Protein AF-A0A2P6WFF0-F1 (afdb_monomer)

Nearest PDB structures (foldseek):
  5bw9-assembly2_f  TM=4.569E-01  e=2.121E+00  Saccharomyces cerevisiae S288C
  7coq-assembly1_F  TM=4.835E-01  e=3.911E+00  Enterococcus hirae ATCC 9790
  7sch-assembly1_B  TM=3.810E-01  e=2.270E+00  Homo sapiens
  7uzf-assembly1_F  TM=4.870E-01  e=7.213E+00  Rattus norvegicus
  7sck-assembly1_B  TM=3.478E-01  e=3.189E+00  Homo sapiens

Mean predicted aligned error: 8.1 Å

Sequence (75 aa):
MTRLTIFVANVSFILPDNDEPGRKHAEQVARSVYPYAAGVKIITLPDLPEKGDVSDFLKTHTAQELLAEISKTPA

Foldseek 3Di:
DDPPDDDDLDEAEAEFFQEPVRVVVSVVVQVVCVVPHNHYYYFYDPPADRRGGPVSVVVVDPPVVVVVSVVVDDD

pLDDT: mean 75.54, std 15.81, range [25.66, 87.12]

Radius of gyration: 13.4 Å; Cα contacts (8 Å, |Δi|>4): 82; chains: 1; bounding box: 28×34×27 Å

Secondary structure (DSSP, 8-state):
-------SS-EEEE---SSHHHHHHHHHHHHHHTTTSSEEEE---TTPPTT--HHHHHHHS-HHHHHHHHHHS--

Structure (mmCIF, N/CA/C/O backbone):
data_AF-A0A2P6WFF0-F1
#
_entry.id   AF-A0A2P6WFF0-F1
#
loop_
_atom_site.group_PDB
_atom_site.id
_atom_site.type_symbol
_atom_site.label_atom_id
_atom_site.label_alt_id
_atom_site.label_comp_id
_atom_site.label_asym_id
_atom_site.label_entity_id
_atom_site.label_seq_id
_atom_site.pdbx_PDB_ins_code
_atom_site.Cartn_x
_atom_site.Cartn_y
_atom_site.Cartn_z
_atom_site.occupancy
_atom_site.B_iso_or_equiv
_atom_site.auth_seq_id
_atom_site.auth_comp_id
_atom_site.auth_asym_id
_atom_site.auth_atom_id
_atom_site.pdbx_PDB_model_num
ATOM 1 N N . MET A 1 1 ? 18.236 -22.307 8.033 1.00 36.84 1 MET A N 1
ATOM 2 C CA . MET A 1 1 ? 16.957 -21.675 8.422 1.00 36.84 1 MET A CA 1
ATOM 3 C C . MET A 1 1 ? 16.223 -21.326 7.140 1.00 36.84 1 MET A C 1
ATOM 5 O O . MET A 1 1 ? 16.641 -20.432 6.418 1.00 36.84 1 MET A O 1
ATOM 9 N N . THR A 1 2 ? 15.272 -22.169 6.764 1.00 31.55 2 THR A N 1
ATOM 10 C CA . THR A 1 2 ? 14.665 -22.263 5.431 1.00 31.55 2 THR A CA 1
ATOM 11 C C . THR A 1 2 ? 13.819 -21.026 5.128 1.00 31.55 2 THR A C 1
ATOM 13 O O . THR A 1 2 ? 12.700 -20.889 5.610 1.00 31.55 2 THR A O 1
ATOM 16 N N . ARG A 1 3 ? 14.372 -20.101 4.336 1.00 28.73 3 ARG A N 1
ATOM 17 C CA . ARG A 1 3 ? 13.649 -18.952 3.787 1.00 28.73 3 ARG A CA 1
ATOM 18 C C . ARG A 1 3 ? 12.827 -19.468 2.604 1.00 28.73 3 ARG A C 1
ATOM 20 O O . ARG A 1 3 ? 13.371 -19.740 1.539 1.00 28.73 3 ARG A O 1
ATOM 27 N N . LEU A 1 4 ? 11.544 -19.722 2.846 1.00 25.66 4 LEU A N 1
ATOM 28 C CA . LEU A 1 4 ? 10.592 -20.212 1.852 1.00 25.66 4 LEU A CA 1
ATOM 29 C C . LEU A 1 4 ? 10.304 -19.083 0.843 1.00 25.66 4 LEU A C 1
ATOM 31 O O . LEU A 1 4 ? 9.392 -18.287 1.037 1.00 25.66 4 LEU A O 1
ATOM 35 N N . THR A 1 5 ? 11.120 -18.960 -0.204 1.00 35.34 5 THR A N 1
ATOM 36 C CA . THR A 1 5 ? 10.892 -17.991 -1.286 1.00 35.34 5 THR A CA 1
ATOM 37 C C . THR A 1 5 ? 10.011 -18.647 -2.343 1.00 35.34 5 THR A C 1
ATOM 39 O O . THR A 1 5 ? 10.499 -19.339 -3.234 1.00 35.34 5 THR A O 1
ATOM 42 N N . ILE A 1 6 ? 8.697 -18.483 -2.214 1.00 36.38 6 ILE A N 1
ATOM 43 C CA . ILE A 1 6 ? 7.736 -18.915 -3.232 1.00 36.38 6 ILE A CA 1
ATOM 44 C C . ILE A 1 6 ? 7.938 -18.024 -4.471 1.00 36.38 6 ILE A C 1
ATOM 46 O O . ILE A 1 6 ? 7.738 -16.813 -4.399 1.00 36.38 6 ILE A O 1
ATOM 50 N N . PHE A 1 7 ? 8.351 -18.608 -5.599 1.00 41.84 7 PHE A N 1
ATOM 51 C CA . PHE A 1 7 ? 8.312 -17.975 -6.922 1.00 41.84 7 PHE A CA 1
ATOM 52 C C . PHE A 1 7 ? 7.203 -18.621 -7.755 1.00 41.84 7 PHE A C 1
ATOM 54 O O . PHE A 1 7 ? 7.379 -19.716 -8.282 1.00 41.84 7 PHE A O 1
ATOM 61 N N . VAL A 1 8 ? 6.063 -17.939 -7.874 1.00 38.94 8 VAL A N 1
ATOM 62 C CA . VAL A 1 8 ? 4.955 -18.287 -8.777 1.00 38.94 8 VAL A CA 1
ATOM 63 C C . VAL A 1 8 ? 4.559 -16.999 -9.482 1.00 38.94 8 VAL A C 1
ATOM 65 O O . VAL A 1 8 ? 3.808 -16.239 -8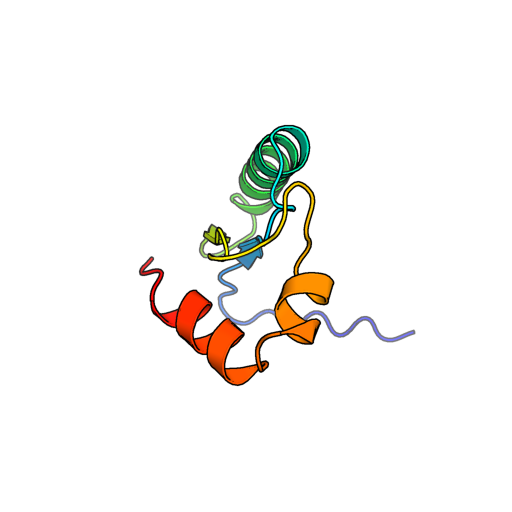.897 1.00 38.94 8 VAL A O 1
ATOM 68 N N . ALA A 1 9 ? 5.103 -16.707 -10.676 1.00 50.09 9 ALA A N 1
ATOM 69 C CA . ALA A 1 9 ? 4.761 -15.514 -11.481 1.00 50.09 9 ALA A CA 1
ATOM 70 C C . ALA A 1 9 ? 4.335 -14.299 -10.614 1.00 50.09 9 ALA A C 1
ATOM 72 O O . ALA A 1 9 ? 3.185 -13.865 -10.638 1.00 50.09 9 ALA A O 1
ATOM 73 N N . ASN A 1 10 ? 5.233 -13.862 -9.722 1.00 64.06 10 ASN A N 1
ATOM 74 C CA . ASN A 1 10 ? 4.841 -13.113 -8.528 1.00 64.06 10 ASN A CA 1
ATOM 75 C C . ASN A 1 10 ? 4.504 -11.659 -8.879 1.00 64.06 10 ASN A C 1
ATOM 77 O O . ASN A 1 10 ? 5.401 -10.859 -9.164 1.00 64.06 10 ASN A O 1
ATOM 81 N N . VAL A 1 11 ? 3.225 -11.302 -8.804 1.00 69.44 11 VAL A N 1
ATOM 82 C CA . VAL A 1 11 ? 2.804 -9.902 -8.702 1.00 69.44 11 VAL A CA 1
ATOM 83 C C . VAL A 1 11 ? 3.073 -9.445 -7.269 1.00 69.44 11 VAL A C 1
ATOM 85 O O . VAL A 1 11 ? 2.577 -10.048 -6.319 1.00 69.44 11 VAL A O 1
ATOM 88 N N . SER A 1 12 ? 3.893 -8.409 -7.105 1.00 74.75 12 SER A N 1
ATOM 89 C CA . SER A 1 12 ? 4.243 -7.847 -5.798 1.00 74.75 12 SER A CA 1
ATOM 90 C C . SER A 1 12 ? 3.295 -6.708 -5.441 1.00 74.75 12 SER A C 1
ATOM 92 O O . SER A 1 12 ? 3.155 -5.752 -6.204 1.00 74.75 12 SER A O 1
ATOM 94 N N . PHE A 1 13 ? 2.669 -6.802 -4.273 1.00 81.56 13 PHE A N 1
ATOM 95 C CA . PHE A 1 13 ? 1.790 -5.773 -3.727 1.00 81.56 13 PHE A CA 1
ATOM 96 C C . PHE A 1 13 ? 2.534 -5.004 -2.635 1.00 81.56 13 PHE A C 1
ATOM 98 O O . PHE A 1 13 ? 3.088 -5.605 -1.716 1.00 81.56 13 PHE A O 1
ATOM 105 N N . ILE A 1 14 ? 2.568 -3.682 -2.753 1.00 83.56 14 ILE A N 1
ATOM 106 C CA . ILE A 1 14 ? 3.241 -2.76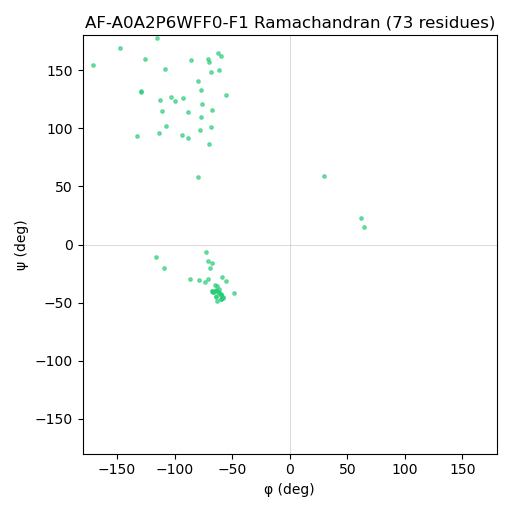4 -1.837 1.00 83.56 14 ILE A CA 1
ATOM 107 C C . ILE A 1 14 ? 2.162 -1.945 -1.141 1.00 83.56 14 ILE A C 1
ATOM 109 O O . ILE A 1 14 ? 1.353 -1.297 -1.802 1.00 83.56 14 ILE A O 1
ATOM 113 N N . LEU A 1 15 ? 2.161 -1.978 0.185 1.00 83.69 15 LEU A N 1
ATOM 114 C CA . LEU A 1 15 ? 1.214 -1.263 1.035 1.00 83.69 15 LEU A CA 1
ATOM 115 C C . LEU A 1 15 ? 2.011 -0.199 1.810 1.00 83.69 15 LEU A C 1
ATOM 117 O O . LEU A 1 15 ? 2.670 -0.561 2.784 1.00 83.69 15 LEU A O 1
ATOM 121 N N . PRO A 1 16 ? 2.068 1.062 1.337 1.00 84.06 16 PRO A N 1
ATOM 122 C CA . PRO A 1 16 ? 2.735 2.139 2.060 1.00 84.06 16 PRO A CA 1
ATOM 123 C C . PRO A 1 16 ? 1.971 2.529 3.322 1.00 84.06 16 PRO A C 1
ATOM 125 O O . PRO A 1 16 ? 0.749 2.395 3.383 1.00 84.06 16 PRO A O 1
ATOM 128 N N . ASP A 1 17 ? 2.692 3.131 4.263 1.00 82.25 17 ASP A N 1
ATOM 129 C CA . ASP A 1 17 ? 2.089 3.903 5.347 1.00 82.25 17 ASP A CA 1
ATOM 130 C C . ASP A 1 17 ? 1.289 5.091 4.782 1.00 82.25 17 ASP A C 1
ATOM 132 O O . ASP A 1 17 ? 1.611 5.639 3.717 1.00 82.25 17 ASP A O 1
ATOM 136 N N . ASN A 1 18 ? 0.238 5.511 5.493 1.00 83.12 18 ASN A N 1
ATOM 137 C CA . ASN A 1 18 ? -0.623 6.618 5.076 1.00 83.12 18 ASN A CA 1
ATOM 138 C C . ASN A 1 18 ? -0.003 7.996 5.375 1.00 83.12 18 ASN A C 1
ATOM 140 O O . ASN A 1 18 ? -0.560 8.824 6.101 1.00 83.12 18 ASN A O 1
ATOM 144 N N . ASP A 1 19 ? 1.181 8.247 4.827 1.00 81.00 19 ASP A N 1
ATOM 145 C CA . ASP A 1 19 ? 1.869 9.528 4.893 1.00 81.00 19 ASP A CA 1
ATOM 146 C C . ASP A 1 19 ? 2.713 9.798 3.632 1.00 81.00 19 ASP A C 1
ATOM 148 O O . ASP A 1 19 ? 2.867 8.969 2.731 1.00 81.00 19 ASP A O 1
ATOM 152 N N . GLU A 1 20 ? 3.207 11.030 3.493 1.00 82.62 20 GLU A N 1
ATOM 153 C CA . GLU A 1 20 ? 3.989 11.423 2.316 1.00 82.62 20 GLU A CA 1
ATOM 154 C C . GLU A 1 20 ? 5.351 10.698 2.214 1.00 82.62 20 GLU A C 1
ATOM 156 O O . GLU A 1 20 ? 5.710 10.275 1.108 1.00 82.62 20 GLU A O 1
ATOM 161 N N . PRO A 1 21 ? 6.108 10.503 3.315 1.00 85.50 21 PRO A N 1
ATOM 162 C CA . PRO A 1 21 ? 7.296 9.651 3.315 1.00 85.50 21 PRO A CA 1
ATOM 163 C C . PRO A 1 21 ? 7.017 8.201 2.895 1.00 85.50 21 PRO A C 1
ATOM 165 O O . PRO A 1 21 ? 7.745 7.679 2.047 1.00 85.50 21 PRO A O 1
ATOM 168 N N . GLY A 1 22 ? 5.960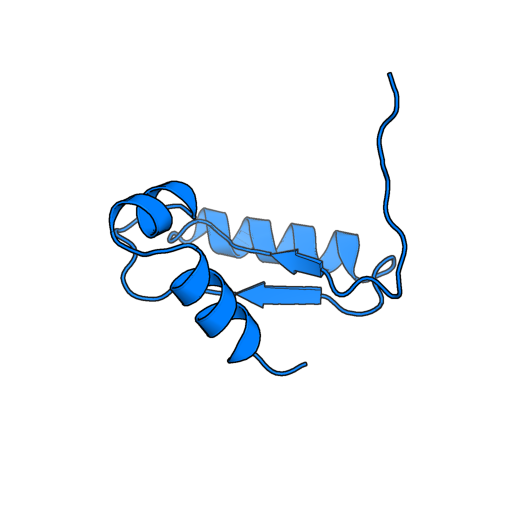 7.575 3.419 1.00 82.31 22 GLY A N 1
ATOM 169 C CA . GLY A 1 22 ? 5.561 6.205 3.102 1.00 82.31 22 GLY A CA 1
ATOM 170 C C . GLY A 1 22 ? 5.255 6.020 1.620 1.00 82.31 22 GLY A C 1
ATOM 171 O O . GLY A 1 22 ? 5.752 5.082 0.992 1.00 82.31 22 GLY A O 1
ATOM 172 N N . ARG A 1 23 ? 4.552 6.980 1.002 1.00 84.00 23 ARG A N 1
ATOM 173 C CA . ARG A 1 23 ? 4.310 6.988 -0.454 1.00 84.00 23 ARG A CA 1
ATOM 174 C C . ARG A 1 23 ? 5.605 7.033 -1.271 1.00 84.00 23 ARG A C 1
ATOM 176 O O . ARG A 1 23 ? 5.774 6.240 -2.196 1.00 84.00 23 ARG A O 1
ATOM 183 N N . LYS A 1 24 ? 6.549 7.912 -0.912 1.00 85.75 24 LYS A N 1
ATOM 184 C CA . LYS A 1 24 ? 7.854 8.013 -1.599 1.00 85.75 24 LYS A CA 1
ATOM 185 C C . LYS A 1 24 ? 8.679 6.738 -1.437 1.00 85.75 24 LYS A C 1
ATOM 187 O O . LYS A 1 24 ? 9.316 6.296 -2.393 1.00 85.75 24 LYS A O 1
ATOM 192 N N . HIS A 1 25 ? 8.649 6.133 -0.252 1.00 84.88 25 HIS A N 1
ATOM 193 C CA . HIS A 1 25 ? 9.327 4.869 0.002 1.00 84.88 25 HIS A CA 1
ATOM 194 C C . HIS A 1 25 ? 8.730 3.730 -0.836 1.00 84.88 25 HIS A C 1
ATOM 196 O O . HIS A 1 25 ? 9.472 3.002 -1.496 1.00 84.88 25 HIS A O 1
ATOM 202 N N . ALA A 1 26 ? 7.400 3.619 -0.900 1.00 84.75 26 ALA A N 1
ATOM 203 C CA . ALA A 1 26 ? 6.739 2.616 -1.731 1.00 84.75 26 ALA A CA 1
ATOM 204 C C . ALA A 1 26 ? 7.056 2.771 -3.220 1.00 84.75 26 ALA A C 1
ATOM 206 O O . ALA A 1 26 ? 7.287 1.766 -3.887 1.00 84.75 26 ALA A O 1
ATOM 207 N N . GLU A 1 27 ? 7.148 3.996 -3.744 1.00 86.81 27 GLU A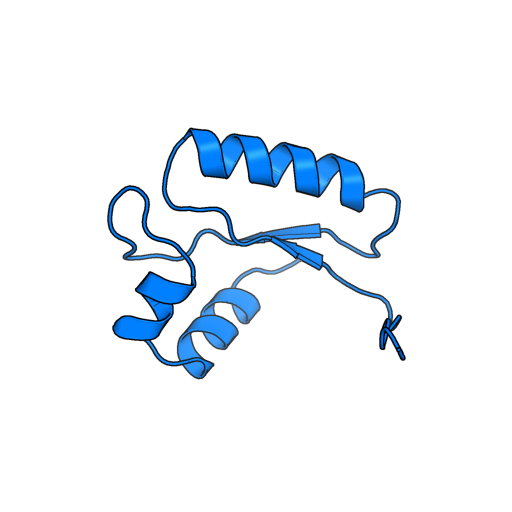 N 1
ATOM 208 C CA . GLU A 1 27 ? 7.609 4.213 -5.121 1.00 86.81 27 GLU A CA 1
ATOM 209 C C . GLU A 1 27 ? 9.044 3.725 -5.347 1.00 86.81 27 GLU A C 1
ATOM 211 O O . GLU A 1 27 ? 9.343 3.123 -6.380 1.00 86.81 27 GLU A O 1
ATOM 216 N N . GLN A 1 28 ? 9.948 3.979 -4.397 1.00 87.12 28 GLN A N 1
ATOM 217 C CA . GLN A 1 28 ? 11.330 3.507 -4.486 1.00 87.12 28 GLN A CA 1
ATOM 218 C C . GLN A 1 28 ? 11.390 1.980 -4.488 1.00 87.12 28 GLN A C 1
ATOM 220 O O . GLN A 1 28 ? 12.017 1.396 -5.372 1.00 87.12 28 GLN A O 1
ATOM 225 N N . VAL A 1 29 ? 10.683 1.337 -3.556 1.00 85.38 29 VAL A N 1
ATOM 226 C CA . VAL A 1 29 ? 10.574 -0.125 -3.490 1.00 85.38 29 VAL A CA 1
ATOM 227 C C . VAL A 1 29 ? 9.967 -0.667 -4.780 1.00 85.38 29 VAL A C 1
ATOM 229 O O . VAL A 1 29 ? 10.498 -1.619 -5.349 1.00 85.38 29 VAL A O 1
ATOM 232 N N . ALA A 1 30 ? 8.918 -0.028 -5.302 1.00 84.75 30 ALA A N 1
ATOM 233 C CA . ALA A 1 30 ? 8.274 -0.454 -6.533 1.00 84.75 30 ALA A CA 1
ATOM 234 C C . ALA A 1 30 ? 9.243 -0.441 -7.715 1.00 84.75 30 ALA A C 1
ATOM 236 O O . ALA A 1 30 ? 9.350 -1.435 -8.430 1.00 84.75 30 ALA A O 1
ATOM 237 N N . ARG A 1 31 ? 10.011 0.642 -7.876 1.00 86.56 31 ARG A N 1
ATOM 238 C CA . ARG A 1 31 ? 11.041 0.758 -8.920 1.00 86.56 31 ARG A CA 1
ATOM 239 C C . ARG A 1 31 ? 12.156 -0.272 -8.758 1.00 86.56 31 ARG A C 1
ATOM 241 O O . ARG A 1 31 ? 12.662 -0.765 -9.759 1.00 86.56 31 ARG A O 1
ATOM 248 N N . SER A 1 32 ? 12.537 -0.610 -7.527 1.00 84.81 32 SER A N 1
ATOM 249 C CA . SER A 1 32 ? 13.561 -1.627 -7.261 1.00 84.81 32 SER A CA 1
ATOM 250 C C . SER A 1 32 ? 13.073 -3.054 -7.504 1.00 84.81 32 SER A C 1
ATOM 252 O O . SER A 1 32 ? 13.871 -3.899 -7.898 1.00 84.81 32 SER A O 1
ATOM 254 N N . VAL A 1 33 ? 11.788 -3.330 -7.274 1.00 84.00 33 VAL A N 1
ATOM 255 C CA . VAL A 1 33 ? 11.187 -4.665 -7.430 1.00 84.00 33 VAL A CA 1
ATOM 256 C C . VAL A 1 33 ? 10.713 -4.913 -8.862 1.00 84.00 33 VAL A C 1
ATOM 258 O O . VAL A 1 33 ? 10.765 -6.049 -9.326 1.00 84.00 33 VAL A O 1
ATOM 261 N N . TYR A 1 34 ? 10.314 -3.864 -9.586 1.00 82.06 34 TYR A N 1
ATOM 262 C CA . TYR A 1 34 ? 9.806 -3.945 -10.959 1.00 82.06 34 TYR A CA 1
ATOM 263 C C . TYR A 1 34 ? 10.675 -4.782 -11.921 1.00 82.06 34 TYR A C 1
ATOM 265 O O . TYR A 1 34 ? 10.105 -5.586 -12.652 1.00 82.06 34 TYR A O 1
ATOM 273 N N . PRO A 1 35 ? 12.024 -4.709 -11.905 1.00 83.69 35 PRO A N 1
ATOM 274 C CA . PRO A 1 35 ? 12.869 -5.524 -12.784 1.00 83.69 35 PRO A CA 1
ATOM 275 C C . PRO A 1 35 ? 12.843 -7.031 -12.485 1.00 83.69 35 PRO A C 1
ATOM 277 O O . PRO A 1 35 ? 13.300 -7.820 -13.307 1.00 83.69 35 PRO A O 1
ATOM 280 N N . TYR A 1 36 ? 12.359 -7.431 -11.305 1.00 82.31 36 TYR A N 1
ATOM 281 C CA . TYR A 1 36 ? 12.415 -8.808 -10.804 1.00 82.31 36 TYR A CA 1
ATOM 282 C C . TYR A 1 36 ? 11.033 -9.448 -10.613 1.00 82.31 36 TYR A C 1
ATOM 284 O O . TYR A 1 36 ? 10.949 -10.652 -10.368 1.00 82.31 36 TYR A O 1
ATOM 292 N N . ALA A 1 37 ? 9.954 -8.665 -10.693 1.00 80.19 37 ALA A N 1
ATOM 293 C CA . ALA A 1 37 ? 8.583 -9.123 -10.494 1.00 80.19 37 ALA A CA 1
ATOM 294 C C . ALA A 1 37 ? 7.810 -9.165 -11.818 1.00 80.19 37 ALA A C 1
ATOM 296 O O . ALA A 1 37 ? 8.053 -8.370 -12.720 1.00 80.19 37 ALA A O 1
ATOM 297 N N . ALA A 1 38 ? 6.828 -10.066 -11.916 1.00 79.88 38 ALA A N 1
ATOM 298 C CA . ALA A 1 38 ? 5.935 -10.128 -13.078 1.00 79.88 38 ALA A CA 1
ATOM 299 C C . ALA A 1 38 ? 4.992 -8.909 -13.153 1.00 79.88 38 ALA A C 1
ATOM 301 O O . ALA A 1 38 ? 4.455 -8.593 -14.209 1.00 79.88 38 ALA A O 1
ATOM 302 N N . GLY A 1 39 ? 4.802 -8.224 -12.024 1.00 80.56 39 GLY A N 1
ATOM 303 C CA . GLY A 1 39 ? 4.081 -6.966 -11.906 1.00 80.56 39 GLY A CA 1
ATOM 304 C C . GLY A 1 39 ? 4.275 -6.382 -10.512 1.00 80.56 39 GLY A C 1
ATOM 305 O O . GLY A 1 39 ? 4.539 -7.114 -9.555 1.00 80.56 39 GLY A O 1
ATOM 306 N N . VAL A 1 40 ? 4.152 -5.065 -10.390 1.00 82.62 40 VAL A N 1
ATOM 307 C CA . VAL A 1 40 ? 4.239 -4.360 -9.110 1.00 82.62 40 VAL A CA 1
ATOM 308 C C . VAL A 1 40 ? 3.030 -3.458 -8.968 1.00 82.62 40 VAL A C 1
ATOM 310 O O . VAL A 1 40 ? 2.711 -2.707 -9.885 1.00 82.62 40 VAL A O 1
ATOM 313 N N . LYS A 1 41 ? 2.371 -3.525 -7.814 1.00 82.25 41 LYS A N 1
ATOM 314 C CA . LYS A 1 41 ? 1.189 -2.726 -7.500 1.00 82.25 41 LYS A CA 1
ATOM 315 C C . LYS A 1 41 ? 1.373 -2.036 -6.168 1.00 82.25 41 LYS A C 1
ATOM 317 O O . LYS A 1 41 ? 1.739 -2.683 -5.193 1.00 82.25 41 LYS A O 1
ATOM 322 N N . ILE A 1 42 ? 1.086 -0.745 -6.128 1.00 83.69 42 ILE A N 1
ATOM 323 C CA . ILE A 1 42 ? 1.017 0.017 -4.885 1.00 83.69 42 ILE A CA 1
ATOM 324 C C . ILE A 1 42 ? -0.461 0.132 -4.523 1.00 83.69 42 ILE A C 1
ATOM 326 O O . ILE A 1 42 ? -1.251 0.601 -5.339 1.00 83.69 42 ILE A O 1
ATOM 330 N N . ILE A 1 43 ? -0.832 -0.325 -3.332 1.00 82.25 43 ILE A N 1
ATOM 331 C CA . ILE A 1 43 ? -2.211 -0.309 -2.845 1.00 82.25 43 ILE A CA 1
ATOM 332 C C . ILE A 1 43 ? -2.300 0.694 -1.710 1.00 82.25 43 ILE A C 1
ATOM 334 O O . ILE A 1 43 ? -1.709 0.506 -0.651 1.00 82.25 43 ILE A O 1
ATOM 338 N N . THR A 1 44 ? -3.068 1.752 -1.934 1.00 81.12 44 THR A N 1
A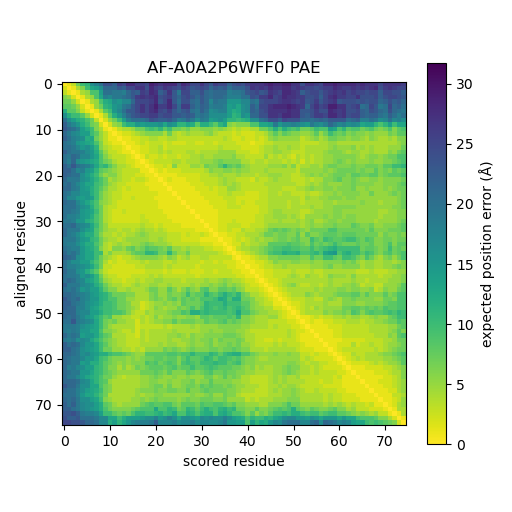TOM 339 C CA . THR A 1 44 ? -3.453 2.696 -0.889 1.00 81.12 44 THR A CA 1
ATOM 340 C C . THR A 1 44 ? -4.724 2.195 -0.227 1.00 81.12 44 THR A C 1
ATOM 342 O O . THR A 1 44 ? -5.770 2.122 -0.871 1.00 81.12 44 THR A O 1
ATOM 345 N N . LEU A 1 45 ? -4.626 1.837 1.046 1.00 81.12 45 LEU A N 1
ATOM 346 C CA . LEU A 1 45 ? -5.772 1.389 1.822 1.00 81.12 45 LEU A CA 1
ATOM 347 C C . LEU A 1 45 ? -6.637 2.600 2.231 1.00 81.12 45 LEU A C 1
ATOM 349 O O . LEU A 1 45 ? -6.086 3.611 2.681 1.00 81.12 45 LEU A O 1
ATOM 353 N N . PRO A 1 46 ? -7.968 2.531 2.056 1.00 77.94 46 PRO A N 1
ATOM 354 C CA . PRO A 1 46 ? -8.873 3.582 2.503 1.00 77.94 46 PRO A CA 1
ATOM 355 C C . PRO A 1 46 ? -8.972 3.609 4.036 1.00 77.94 46 PRO A C 1
ATOM 357 O O . PRO A 1 46 ? -8.654 2.632 4.712 1.00 77.94 46 PRO A O 1
ATOM 360 N N . ASP A 1 47 ? -9.416 4.744 4.577 1.00 77.25 47 ASP A N 1
ATOM 361 C CA . ASP A 1 47 ? -9.794 4.899 5.991 1.00 77.25 47 ASP A CA 1
ATOM 362 C C . ASP A 1 47 ? -8.680 4.658 7.027 1.00 77.25 47 ASP 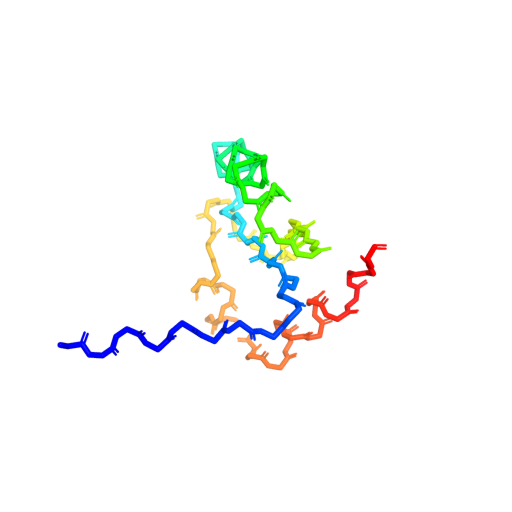A C 1
ATOM 364 O O . ASP A 1 47 ? -8.948 4.410 8.206 1.00 77.25 47 ASP A O 1
ATOM 368 N N . LEU A 1 48 ? -7.414 4.793 6.624 1.00 78.44 48 LEU A N 1
ATOM 369 C CA . LEU A 1 48 ? -6.300 4.831 7.568 1.00 78.44 48 LEU A CA 1
ATOM 370 C C . LEU A 1 48 ? -6.136 6.209 8.214 1.00 78.44 48 LEU A C 1
ATOM 372 O O . LEU A 1 48 ? -6.220 7.227 7.521 1.00 78.44 48 LEU A O 1
ATOM 376 N N . PRO A 1 49 ? -5.816 6.268 9.519 1.00 78.44 49 PRO A N 1
ATOM 377 C CA . PRO A 1 49 ? -5.384 7.510 10.150 1.00 78.44 49 PRO A CA 1
ATOM 378 C C . PRO A 1 49 ? -4.107 8.046 9.481 1.00 78.44 49 PRO A C 1
ATOM 380 O O . PRO A 1 49 ? -3.396 7.309 8.791 1.00 78.44 49 PRO A O 1
ATOM 383 N N . GLU A 1 50 ? -3.792 9.330 9.677 1.00 80.19 50 GLU A N 1
ATOM 384 C CA . GLU A 1 50 ? -2.496 9.870 9.245 1.00 80.19 50 GLU A CA 1
ATOM 385 C C . GLU A 1 50 ? -1.360 9.050 9.870 1.00 80.19 50 GLU A C 1
ATOM 387 O O . GLU A 1 50 ? -1.334 8.860 11.088 1.00 80.19 50 GLU A O 1
ATOM 392 N N . LYS A 1 51 ? -0.420 8.585 9.034 1.00 79.12 51 LYS A N 1
ATOM 393 C CA . LYS A 1 51 ? 0.674 7.665 9.408 1.00 79.12 51 LYS A CA 1
ATOM 394 C C . LYS A 1 51 ? 0.230 6.271 9.864 1.00 79.12 51 LYS A C 1
ATOM 396 O O . LYS A 1 51 ? 1.028 5.559 10.466 1.00 79.12 51 LYS A O 1
ATOM 401 N N . GLY A 1 52 ? -1.017 5.887 9.604 1.00 80.88 52 GLY A N 1
ATOM 402 C CA . GLY A 1 52 ? -1.472 4.526 9.852 1.00 80.88 52 GLY A CA 1
ATOM 403 C C . GLY A 1 52 ? -0.813 3.529 8.900 1.00 80.88 52 GLY A C 1
ATOM 404 O O . GLY A 1 52 ? -0.545 3.863 7.741 1.00 80.88 52 GLY A O 1
ATOM 405 N N . ASP A 1 53 ? -0.605 2.305 9.380 1.00 80.00 53 ASP A N 1
ATOM 406 C CA . ASP A 1 53 ? -0.033 1.188 8.619 1.00 80.00 53 ASP A CA 1
ATOM 407 C C . ASP A 1 53 ? -1.030 0.020 8.430 1.00 80.00 53 ASP A C 1
ATOM 409 O O . ASP A 1 53 ? -2.151 0.019 8.940 1.00 80.00 53 ASP A O 1
ATOM 413 N N . VAL A 1 54 ? -0.632 -1.037 7.713 1.00 82.38 54 VAL A N 1
ATOM 414 C CA . VAL A 1 54 ? -1.474 -2.242 7.522 1.00 82.38 54 VAL A CA 1
ATOM 415 C C . VAL A 1 54 ? -1.918 -2.866 8.853 1.00 82.38 54 VAL A C 1
ATOM 417 O O . VAL A 1 54 ? -3.007 -3.435 8.938 1.00 82.38 54 VAL A O 1
ATOM 420 N N . SER A 1 55 ? -1.101 -2.762 9.900 1.00 81.62 55 SER A N 1
ATOM 421 C CA . SER A 1 55 ? -1.448 -3.262 11.230 1.00 81.62 55 SER A CA 1
ATOM 422 C C . SER A 1 55 ? -2.598 -2.456 11.829 1.00 81.62 55 SER A C 1
ATOM 424 O O . SER A 1 55 ? -3.492 -3.044 12.432 1.00 81.62 55 SER A O 1
ATOM 426 N N . ASP A 1 56 ? -2.606 -1.134 11.646 1.00 84.00 56 ASP A N 1
ATOM 427 C CA . ASP A 1 56 ? -3.707 -0.259 12.055 1.00 84.00 56 ASP 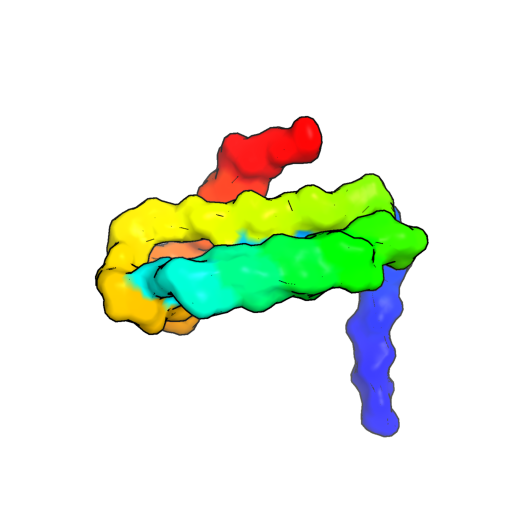A CA 1
ATOM 428 C C . ASP A 1 56 ? -4.988 -0.547 11.275 1.00 84.00 56 ASP A C 1
ATOM 430 O O . ASP A 1 56 ? -6.063 -0.607 11.872 1.00 84.00 56 ASP A O 1
ATOM 434 N N . PHE A 1 57 ? -4.875 -0.818 9.973 1.00 83.62 57 PHE A N 1
ATOM 435 C CA . PHE A 1 57 ? -6.015 -1.253 9.166 1.00 83.62 57 PHE A CA 1
ATOM 436 C C . PHE A 1 57 ? -6.617 -2.560 9.704 1.00 83.62 57 PHE A C 1
ATOM 438 O O . PHE A 1 57 ? -7.829 -2.661 9.866 1.00 83.62 57 PHE A O 1
ATOM 445 N N . LEU A 1 58 ? -5.782 -3.537 10.074 1.00 84.69 58 LEU A N 1
ATOM 446 C CA . LEU A 1 58 ? -6.221 -4.824 10.632 1.00 84.69 58 LEU A CA 1
ATOM 447 C C . LEU A 1 58 ? -6.750 -4.747 12.078 1.00 84.69 58 LEU A C 1
ATOM 449 O O . LEU A 1 58 ? -7.252 -5.745 12.597 1.00 84.69 58 LEU A O 1
ATOM 453 N N . LYS A 1 59 ? -6.658 -3.588 12.749 1.00 86.25 59 LYS A N 1
ATOM 454 C CA . LYS A 1 59 ? -7.338 -3.357 14.039 1.00 86.25 59 LYS A CA 1
ATOM 455 C C . LYS A 1 59 ? -8.820 -3.049 13.856 1.00 86.25 59 LYS A C 1
ATOM 457 O O . LYS A 1 59 ? -9.607 -3.337 14.754 1.00 86.25 59 LYS A O 1
ATOM 462 N N . THR A 1 60 ? -9.186 -2.431 12.736 1.00 82.81 60 THR A N 1
ATOM 463 C CA . THR A 1 60 ? -10.558 -1.990 12.441 1.00 82.81 60 THR A CA 1
ATOM 464 C C . THR A 1 60 ? -11.227 -2.820 11.350 1.00 82.81 60 THR A C 1
ATOM 466 O O . THR A 1 60 ? -12.453 -2.875 11.316 1.00 82.81 60 THR A O 1
ATOM 469 N N . HIS A 1 61 ? -10.440 -3.511 10.524 1.00 84.69 61 HIS A N 1
ATOM 470 C CA . HIS A 1 61 ? -10.895 -4.330 9.407 1.00 84.69 61 HIS A CA 1
ATOM 471 C C . HIS A 1 61 ? -10.358 -5.759 9.493 1.00 84.69 61 HIS A C 1
ATOM 473 O O . HIS A 1 61 ? -9.354 -6.065 10.138 1.00 84.69 61 HIS A O 1
ATOM 479 N N . THR A 1 62 ? -11.029 -6.659 8.792 1.00 86.44 62 THR A N 1
ATOM 480 C CA . THR A 1 62 ? -10.652 -8.063 8.676 1.00 86.44 62 THR A CA 1
ATOM 481 C C . THR A 1 62 ? -9.642 -8.292 7.553 1.00 86.44 62 THR A C 1
ATOM 483 O O . THR A 1 62 ? -9.559 -7.554 6.570 1.00 86.44 62 THR A O 1
ATOM 486 N N . ALA A 1 63 ? -8.912 -9.407 7.636 1.00 79.56 63 ALA A N 1
ATOM 487 C CA . ALA A 1 63 ? -8.040 -9.845 6.547 1.00 79.56 63 ALA A CA 1
ATOM 488 C C . ALA A 1 63 ? -8.807 -10.077 5.227 1.00 79.56 63 ALA A C 1
ATOM 490 O O . ALA A 1 63 ? -8.234 -9.923 4.151 1.00 79.56 63 ALA A O 1
ATOM 491 N N . GLN A 1 64 ? -10.100 -10.419 5.288 1.00 83.94 64 GLN A N 1
ATOM 492 C CA . GLN A 1 64 ? -10.943 -10.538 4.096 1.00 83.94 64 GLN A CA 1
ATOM 493 C C . GLN A 1 64 ? -11.181 -9.190 3.416 1.00 83.94 64 GLN A C 1
ATOM 495 O O . GLN A 1 64 ? -11.140 -9.128 2.191 1.00 83.94 64 GLN A O 1
ATOM 500 N N . GLU A 1 65 ? -11.390 -8.123 4.184 1.00 83.69 65 GLU A N 1
ATOM 501 C CA . GLU A 1 65 ? -11.535 -6.769 3.642 1.00 83.69 65 GLU A CA 1
ATOM 502 C C . GLU A 1 65 ? -10.227 -6.286 3.015 1.00 83.69 65 GLU A C 1
ATOM 504 O O . GLU A 1 65 ? -10.241 -5.771 1.900 1.00 83.69 65 GLU A O 1
ATOM 509 N N . LEU A 1 66 ? -9.084 -6.571 3.649 1.00 81.25 66 LEU A N 1
ATOM 510 C CA . LEU A 1 66 ? -7.770 -6.301 3.059 1.00 81.25 66 LEU A CA 1
ATOM 511 C C . LEU A 1 66 ? -7.596 -7.016 1.707 1.00 81.25 66 LEU A C 1
ATOM 513 O O . LEU A 1 66 ? -7.170 -6.411 0.724 1.00 81.25 66 LEU A O 1
ATOM 517 N N . LEU A 1 67 ? -7.955 -8.301 1.634 1.00 82.19 67 LEU A N 1
ATOM 518 C CA . LEU A 1 67 ? -7.908 -9.068 0.386 1.00 82.19 67 LEU A CA 1
ATOM 519 C C . LEU A 1 67 ? -8.894 -8.535 -0.659 1.00 82.19 67 LEU A C 1
ATOM 521 O O . LEU A 1 67 ? -8.578 -8.542 -1.850 1.00 82.19 67 LEU A O 1
ATOM 525 N N . ALA A 1 68 ? -10.063 -8.052 -0.235 1.00 84.31 68 ALA A N 1
ATOM 526 C CA . ALA A 1 68 ? -11.028 -7.426 -1.125 1.00 84.31 68 ALA A CA 1
ATOM 527 C C . ALA A 1 68 ? -10.452 -6.141 -1.741 1.00 84.31 68 ALA A C 1
ATOM 529 O O . ALA A 1 68 ? -10.529 -5.981 -2.958 1.00 84.31 68 ALA A O 1
ATOM 530 N N . GLU A 1 69 ? -9.798 -5.282 -0.955 1.00 81.75 69 GLU A N 1
ATOM 531 C CA . GLU A 1 69 ? -9.123 -4.079 -1.467 1.00 81.75 69 GLU A CA 1
ATOM 532 C C . GLU A 1 69 ? -7.975 -4.416 -2.430 1.00 81.75 69 GLU A C 1
ATOM 534 O O . GLU A 1 69 ? -7.851 -3.818 -3.504 1.00 81.75 69 GLU A O 1
ATOM 539 N N . ILE A 1 70 ? -7.195 -5.457 -2.125 1.00 80.31 70 ILE A N 1
ATOM 540 C CA . ILE A 1 70 ? -6.163 -5.965 -3.040 1.00 80.31 70 ILE A CA 1
ATOM 541 C C . ILE A 1 70 ? -6.784 -6.449 -4.360 1.00 80.31 70 ILE A C 1
ATOM 543 O O . ILE A 1 70 ? -6.251 -6.171 -5.436 1.00 80.31 70 ILE A O 1
ATOM 547 N N . SER A 1 71 ? -7.931 -7.133 -4.300 1.00 78.88 71 SER A N 1
ATOM 548 C CA . SER A 1 71 ? -8.625 -7.663 -5.481 1.00 78.88 71 SER A CA 1
ATOM 549 C C . SER A 1 71 ? -9.266 -6.580 -6.358 1.00 78.88 71 SER A C 1
ATOM 551 O O . SER A 1 71 ? -9.346 -6.748 -7.575 1.00 78.88 71 SER A O 1
ATOM 553 N N . LYS A 1 72 ? -9.677 -5.453 -5.759 1.00 78.44 72 LYS A N 1
ATOM 554 C CA . LYS A 1 72 ? -10.253 -4.296 -6.462 1.00 78.44 72 LYS A CA 1
ATOM 555 C C . LYS A 1 72 ? -9.231 -3.520 -7.283 1.00 78.44 72 LYS A C 1
ATOM 557 O O . LYS A 1 72 ? -9.636 -2.710 -8.110 1.00 78.44 72 LYS A O 1
ATOM 5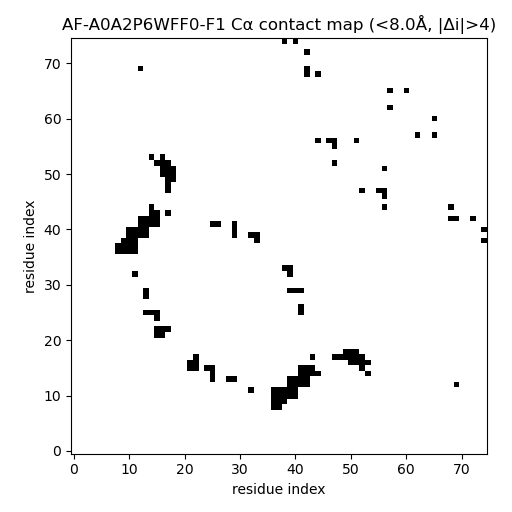62 N N . THR A 1 73 ? -7.936 -3.749 -7.071 1.00 68.75 73 THR A N 1
ATOM 563 C CA . THR A 1 73 ? -6.863 -3.063 -7.797 1.00 68.75 73 THR A CA 1
ATOM 564 C C . THR A 1 73 ? -6.440 -3.906 -9.015 1.00 68.75 73 THR A C 1
ATOM 566 O O . THR A 1 73 ? -5.604 -4.814 -8.872 1.00 68.75 73 THR A O 1
ATOM 569 N N . PRO A 1 74 ? -6.999 -3.670 -10.228 1.00 56.59 74 PRO A N 1
ATOM 570 C CA . PRO A 1 74 ? -6.606 -4.395 -11.437 1.00 56.59 74 PRO A CA 1
ATOM 571 C C . PRO A 1 74 ? -5.132 -4.153 -11.793 1.00 56.59 74 PRO A C 1
ATOM 573 O O . PRO A 1 74 ? -4.452 -3.337 -11.173 1.00 56.59 74 PRO A O 1
ATOM 576 N N . ALA A 1 75 ? -4.593 -5.003 -12.673 1.00 53.31 75 ALA A N 1
ATOM 577 C CA . ALA A 1 75 ? -3.192 -4.947 -13.099 1.00 53.31 75 ALA A CA 1
ATOM 578 C C . ALA A 1 75 ? -2.922 -3.827 -14.096 1.00 53.31 75 ALA A C 1
ATOM 580 O O . ALA A 1 75 ? -3.842 -3.535 -14.889 1.00 53.31 75 ALA A O 1
#

Solvent-accessible surface area (backbone atoms only — not comparable to full-atom values): 4690 Å² total; per-residue (Å²): 133,88,77,84,76,84,83,66,86,44,65,44,79,40,72,45,37,46,40,72,68,31,47,55,48,42,52,52,52,42,64,69,42,44,86,79,34,76,37,66,43,80,49,82,74,79,94,56,54,85,66,26,39,74,68,57,46,55,73,81,42,52,73,66,55,55,51,49,57,57,65,70,56,76,134

=== Feature glossary ===
Legend for the data blocks above and below:

— What the protein is —

Sequence gives the chain of amino acids in standard one-letter code (A=alanine, C=cysteine, …, Y=tyrosine), read N→C. It is the only feature that is directly encoded by the gene; all structural features are derived from the folded form of this sequence.

The annotation block draws on four external resources. InterPro: which protein families and domains the sequence belongs to. GO: standardized terms for what the protein does, what process it participates in, and where in the cell it acts. CATH: which structural fold it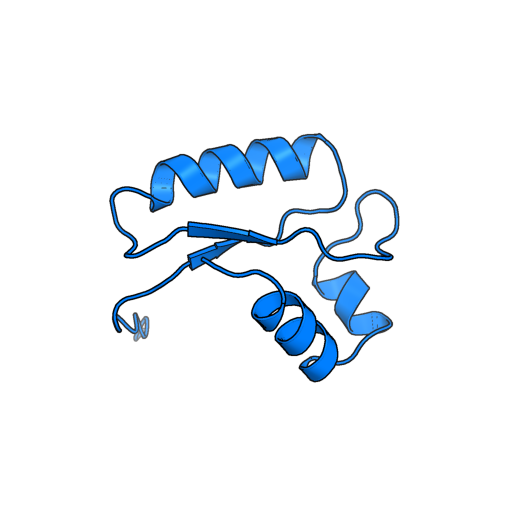 has in the CATH hierarchy. Organism: the species of origin.

— Where its atoms are —

Atomic coordinates in PDBx/mmCIF format — the same representation the Protein Data Bank distributes. Each line of the _atom_site loop places one backbone atom in Cartesian space (units: ångströms, origin: arbitrary).

Six rendered views show the 3D structure from the faces of a cube — i.e. along ±x, ±y, ±z. Rendering representation is drawn randomly per protein from cartoon (secondary-structure ribbons), sticks (backbone bonds), or molecular surface; coloring is either N→C rainbow (blue at the N-terminus through red at the C-terminus) or one color per chain.

— Local backbone conformation —

DSSP 8-state secondary structure assigns each residue one of H (α-helix), G (3₁₀-helix), I (π-helix), E (extended β-strand), B (isolated β-bridge), T (hydrogen-bonded turn), S (bend), or '-' (coil). The assignment is computed from backbone hydrogen-bond geometry via the Kabsch–Sander algorithm.

P-SEA three-state annotation labels each residue as helix, strand, or coil based purely on the geometry of the Cα trace. It serves as a fallback when the full backbone (and thus DSSP) is unavailable.

φ (phi) and ψ (psi) are the two rotatable backbone dihedrals per residue: φ is the C(i-1)–N–Cα–C torsion, ψ is the N–Cα–C–N(i+1) torsion, both in degrees on (−180°, 180°]. α-helical residues cluster near (−60°, −45°); β-strand residues near (−120°, +130°). A Ramachandran plot is simply a scatter of (φ, ψ) for every residue.

— Global shape and packing —

Radius of gyration (Rg) is the root-mean-square distance of Cα atoms from their centroid — a single number for overall size and compactness. A globular domain of N residues has Rg ≈ 2.2·N^0.38 Å; an extended or disordered chain has a much larger Rg. The Cα contact count is the number of residue pairs whose Cα atoms are within 8 Å and are more than four positions apart in sequence — a standard proxy for tertiary packing density. The bounding box is the smallest axis-aligned box enclosing all Cα atoms.

Accessible surface area quantifies burial. A residue with SASA near zero is packed into the hydrophobic core; one with SASA >100 Å² sits on the surface. Computed here via the Shrake–Rupley numerical algorithm with a 1.4 Å probe.

The contact map is a binary N×N matrix image: pixel (i, j) is dark where Cα_i and Cα_j are within 8 Å and |i−j|>4. Because the |i−j|>4 filter removes local helical contacts, off-diagonal stripes parallel to the main diagonal indicate parallel β-sheets; stripes perpendicular to it indicate antiparallel β-sheets. The Ramachandran plot scatters every residue's (φ, ψ) pair against the sterically allowed regions. The PAE heatmap renders the predicted-aligned-error matrix.

— Structural neighborhood —

A 3Di character summarizes, for each residue, the relative orientation of the Cα frame of its nearest spatial neighbor. Because it encodes fold topology rather than chemistry, 3Di alignments detect remote structural similarity that sequence alignment misses.

Structural nearest neighbors (via Foldseek easy-search vs the PDB). Reported per hit: target PDB id, E-value, and alignment TM-score. A TM-score above ~0.5 is the conventional threshold for 'same fold'.

— Confidence and disorder —

For AlphaFold models, the B-factor field carries pLDDT — the model's own estimate of local accuracy on a 0–100 scale. Regions with pLDDT<50 should be treated as essentially unmodeled; they often correspond to intrinsically disordered segments.

B-factor (Debye–Waller factor) reflects atomic displacement in the crystal lattice. It is an experimental observable (units Å²), not a prediction; low values mean the atom is pinned down, high values mean it moves or is heterogeneous across the crystal.

Predicted Aligned Error (PAE) is an AlphaFold confidence matrix: entry (i, j) is the expected error in the position of residue j, in ångströms, when the prediction is superimposed on the true structure at residue i. Low PAE within a block of residues means that block is internally rigid and well-predicted; high PAE between two blocks means their relative placement is uncertain even if each block individually is confident.